Protein AF-A0A2H9N3N5-F1 (afdb_monomer_lite)

pLDDT: mean 82.56, std 9.13, range [52.12, 93.19]

Structure (mmCIF, N/CA/C/O backbone):
data_AF-A0A2H9N3N5-F1
#
_entry.id   AF-A0A2H9N3N5-F1
#
loop_
_atom_site.group_PDB
_atom_site.id
_atom_site.type_symbol
_atom_site.label_atom_id
_atom_site.label_alt_id
_atom_site.label_comp_id
_atom_site.label_asym_id
_atom_site.label_entity_id
_atom_site.label_seq_id
_atom_site.pdbx_PDB_ins_code
_atom_site.Cartn_x
_atom_site.Cartn_y
_atom_site.Cartn_z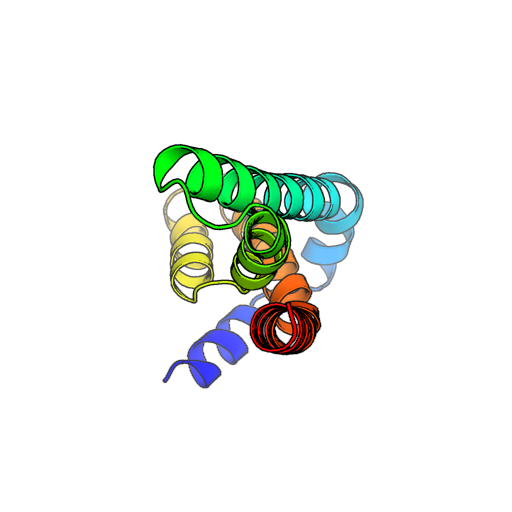
_atom_site.occupancy
_atom_site.B_iso_or_equiv
_atom_site.auth_seq_id
_atom_site.auth_comp_id
_atom_site.auth_asym_id
_atom_site.auth_atom_id
_atom_site.pdbx_PDB_model_num
ATOM 1 N N . MET A 1 1 ? 13.281 -13.659 4.979 1.00 52.12 1 MET A N 1
ATOM 2 C CA . MET A 1 1 ? 12.864 -13.870 3.573 1.00 52.12 1 MET A CA 1
ATOM 3 C C . MET A 1 1 ? 12.070 -12.693 3.001 1.00 52.12 1 MET A C 1
ATOM 5 O O . MET A 1 1 ? 12.468 -12.193 1.961 1.00 52.12 1 MET A O 1
ATOM 9 N N . PHE A 1 2 ? 11.040 -12.172 3.683 1.00 63.25 2 PHE A N 1
ATOM 10 C CA . PHE A 1 2 ? 10.209 -11.058 3.177 1.00 63.25 2 PHE A CA 1
ATOM 11 C C . PHE A 1 2 ? 10.957 -9.744 2.880 1.00 63.25 2 PHE A C 1
ATOM 13 O O . PHE A 1 2 ? 10.786 -9.171 1.810 1.00 63.25 2 PHE A O 1
ATOM 20 N N . ILE A 1 3 ? 11.835 -9.302 3.784 1.00 69.62 3 ILE A N 1
ATOM 21 C CA . ILE A 1 3 ? 12.595 -8.049 3.617 1.00 69.62 3 ILE A CA 1
ATOM 22 C C . ILE A 1 3 ? 13.587 -8.150 2.446 1.00 69.62 3 ILE A C 1
ATOM 24 O O . ILE A 1 3 ? 13.707 -7.228 1.651 1.00 69.62 3 ILE A O 1
ATOM 28 N N . LEU A 1 4 ? 14.247 -9.302 2.290 1.00 75.38 4 LEU A N 1
ATOM 29 C CA . LEU A 1 4 ? 15.166 -9.570 1.177 1.00 75.38 4 LEU A CA 1
ATOM 30 C C . LEU A 1 4 ? 14.451 -9.503 -0.178 1.00 75.38 4 LEU A C 1
ATOM 32 O O . LEU A 1 4 ? 14.968 -8.907 -1.115 1.00 75.38 4 LEU A O 1
ATOM 36 N N . PHE A 1 5 ? 13.238 -10.051 -0.268 1.00 73.25 5 PHE A N 1
ATOM 37 C CA . PHE A 1 5 ? 12.430 -9.989 -1.485 1.00 73.25 5 PHE A CA 1
ATOM 38 C C . PHE A 1 5 ? 12.019 -8.553 -1.842 1.00 73.25 5 PHE A C 1
ATOM 40 O O . PHE A 1 5 ? 12.092 -8.171 -3.011 1.00 73.25 5 PHE A O 1
ATOM 47 N N . LEU A 1 6 ? 11.638 -7.746 -0.846 1.00 69.56 6 LEU A N 1
ATOM 48 C CA . LEU A 1 6 ? 11.336 -6.325 -1.031 1.00 69.56 6 LEU A CA 1
ATOM 49 C C . LEU A 1 6 ? 12.571 -5.555 -1.523 1.00 69.56 6 LEU A C 1
ATOM 51 O O . LEU A 1 6 ? 12.472 -4.808 -2.490 1.00 69.56 6 LEU A O 1
ATOM 55 N N . ILE A 1 7 ? 13.733 -5.775 -0.899 1.00 76.81 7 ILE A N 1
ATOM 56 C CA . ILE A 1 7 ? 14.988 -5.099 -1.257 1.00 76.81 7 ILE A CA 1
ATOM 57 C C . ILE A 1 7 ? 15.404 -5.446 -2.691 1.00 76.81 7 ILE A C 1
ATOM 59 O O . ILE A 1 7 ? 15.700 -4.548 -3.475 1.00 76.81 7 ILE A O 1
ATOM 63 N N . VAL A 1 8 ? 15.380 -6.730 -3.062 1.00 81.00 8 VAL A N 1
ATOM 64 C CA . VAL A 1 8 ? 15.780 -7.186 -4.404 1.00 81.00 8 VAL A CA 1
ATOM 65 C C . VAL A 1 8 ? 14.854 -6.622 -5.484 1.00 81.00 8 VAL A C 1
ATOM 67 O O . VAL A 1 8 ? 15.329 -6.093 -6.487 1.00 81.00 8 VAL A O 1
ATOM 70 N N . ASN A 1 9 ? 13.534 -6.680 -5.283 1.00 75.62 9 ASN A N 1
ATOM 71 C CA . ASN A 1 9 ? 12.585 -6.152 -6.270 1.00 75.62 9 ASN A CA 1
ATOM 72 C C . ASN A 1 9 ? 12.551 -4.619 -6.292 1.00 75.62 9 ASN A C 1
ATOM 74 O O . ASN A 1 9 ? 12.328 -4.035 -7.349 1.00 75.62 9 ASN A O 1
ATOM 78 N N . GLY A 1 10 ? 12.796 -3.966 -5.154 1.00 71.31 10 GLY A N 1
ATOM 79 C CA . GLY A 1 10 ? 12.960 -2.517 -5.080 1.00 71.31 10 GLY A CA 1
ATOM 80 C C . GLY A 1 10 ? 14.192 -2.039 -5.849 1.00 71.31 10 GLY A C 1
ATOM 81 O O . GLY A 1 10 ? 14.116 -1.041 -6.555 1.00 71.31 10 GLY A O 1
ATOM 82 N N . PHE A 1 11 ? 15.298 -2.786 -5.788 1.00 77.19 11 PHE A N 1
ATOM 83 C CA . PHE A 1 11 ? 16.512 -2.487 -6.552 1.00 77.19 11 PHE A CA 1
ATOM 84 C C . PHE A 1 11 ? 16.345 -2.727 -8.060 1.00 77.19 11 PHE A C 1
ATOM 86 O O . PHE A 1 11 ? 16.934 -2.022 -8.872 1.00 77.19 11 PHE A O 1
ATOM 93 N N . ALA A 1 12 ? 15.497 -3.682 -8.451 1.00 75.75 12 ALA A N 1
ATOM 94 C CA . ALA A 1 12 ? 15.160 -3.953 -9.851 1.00 75.75 12 ALA A CA 1
ATOM 95 C C . ALA A 1 12 ? 14.270 -2.871 -10.506 1.00 75.75 12 ALA A C 1
ATOM 97 O O . ALA A 1 12 ? 13.819 -3.046 -11.643 1.00 75.75 12 ALA A O 1
ATOM 98 N N . LEU A 1 13 ? 13.962 -1.787 -9.787 1.00 71.12 13 LEU A N 1
ATOM 99 C CA . LEU A 1 13 ? 13.181 -0.661 -10.278 1.00 71.12 13 LEU A CA 1
ATOM 100 C C . LEU A 1 13 ? 14.115 0.401 -10.878 1.00 71.12 13 LEU A C 1
ATOM 102 O O . LEU A 1 13 ? 14.787 1.135 -10.156 1.00 71.12 13 LEU A O 1
ATOM 106 N N . SER A 1 14 ? 14.154 0.507 -12.206 1.00 71.62 14 SER A N 1
ATOM 107 C CA . SER A 1 14 ? 14.977 1.517 -12.882 1.00 71.62 14 SER A CA 1
ATOM 108 C C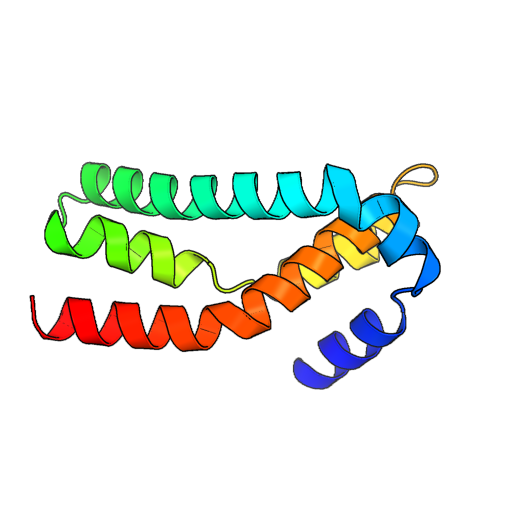 . SER A 1 14 ? 14.434 2.929 -12.631 1.00 71.62 14 SER A C 1
ATOM 110 O O . SER A 1 14 ? 13.259 3.200 -12.884 1.00 71.62 14 SER A O 1
ATOM 112 N N . PHE A 1 15 ? 15.292 3.858 -12.197 1.00 65.88 15 PHE A N 1
ATOM 113 C CA . PHE A 1 15 ? 14.910 5.256 -11.936 1.00 65.88 15 PHE A CA 1
ATOM 114 C C . PHE A 1 15 ? 14.336 5.982 -13.165 1.00 65.88 15 PHE A C 1
ATOM 116 O O . PHE A 1 15 ? 13.493 6.867 -13.007 1.00 65.88 15 PHE A O 1
ATOM 123 N N . ASP A 1 16 ? 14.731 5.587 -14.377 1.00 66.19 16 ASP A N 1
ATOM 124 C CA . ASP A 1 16 ? 14.153 6.125 -15.615 1.00 66.19 16 ASP A CA 1
ATOM 125 C C . ASP A 1 16 ? 12.696 5.693 -15.811 1.00 66.19 16 ASP A C 1
ATOM 127 O O . ASP A 1 16 ? 11.844 6.534 -16.084 1.00 66.19 16 ASP A O 1
ATOM 131 N N . LEU A 1 17 ? 12.369 4.422 -15.548 1.00 64.94 17 LEU A N 1
ATOM 132 C CA . LEU A 1 17 ? 10.993 3.906 -15.592 1.00 64.94 17 LEU A CA 1
ATOM 133 C C . LEU A 1 17 ? 10.085 4.619 -14.583 1.00 64.94 17 LEU A C 1
ATOM 135 O O . LEU A 1 17 ? 8.914 4.867 -14.866 1.00 64.94 17 LEU A O 1
ATOM 139 N N . ILE A 1 18 ? 10.627 5.001 -13.423 1.00 63.66 18 ILE A N 1
ATOM 140 C CA . ILE A 1 18 ? 9.896 5.807 -12.443 1.00 63.66 18 ILE A CA 1
ATOM 141 C C . ILE A 1 18 ? 9.546 7.169 -13.053 1.00 63.66 18 ILE A C 1
ATOM 143 O O . ILE A 1 18 ? 8.390 7.559 -13.028 1.00 63.66 18 ILE A O 1
ATOM 147 N N . LYS A 1 19 ? 10.481 7.901 -13.663 1.00 63.97 19 LYS A N 1
ATOM 148 C CA . LYS A 1 19 ? 10.178 9.244 -14.196 1.00 63.97 19 LYS A CA 1
ATOM 149 C C . LYS A 1 19 ? 9.140 9.224 -15.319 1.00 63.97 19 LYS A C 1
ATOM 151 O O . LYS A 1 19 ? 8.260 10.081 -15.341 1.00 63.97 19 LYS A O 1
ATOM 156 N N . THR A 1 20 ? 9.216 8.254 -16.227 1.00 61.50 20 THR A N 1
ATOM 157 C CA . THR A 1 20 ? 8.334 8.202 -17.404 1.00 61.50 20 THR A CA 1
ATOM 158 C C . THR A 1 20 ? 6.937 7.675 -17.072 1.00 61.50 20 THR A C 1
ATOM 160 O O . THR A 1 20 ? 5.960 8.092 -17.688 1.00 61.50 20 THR A O 1
ATOM 163 N N . VAL A 1 21 ? 6.824 6.774 -16.089 1.00 63.62 21 VAL A N 1
ATOM 164 C CA . VAL A 1 21 ? 5.574 6.060 -15.784 1.00 63.62 21 VAL A CA 1
ATOM 165 C C . VAL A 1 21 ? 4.906 6.566 -14.493 1.00 63.62 21 VAL A C 1
ATOM 167 O O . VAL A 1 21 ? 3.683 6.567 -14.384 1.00 63.62 21 VAL A O 1
ATOM 170 N N . LEU A 1 22 ? 5.661 7.067 -13.510 1.00 60.53 22 LEU A N 1
ATOM 171 C CA . LEU A 1 22 ? 5.102 7.488 -12.217 1.00 60.53 22 LEU A CA 1
ATOM 172 C C . LEU A 1 22 ? 4.199 8.723 -12.327 1.00 60.53 22 LEU A C 1
ATOM 174 O O . LEU A 1 22 ? 3.206 8.805 -11.605 1.00 60.53 22 LEU A O 1
ATOM 178 N N . ILE A 1 23 ? 4.532 9.675 -13.206 1.00 63.16 23 ILE A N 1
ATOM 179 C CA . ILE A 1 23 ? 3.945 11.021 -13.149 1.00 63.16 23 ILE A CA 1
ATOM 180 C C . ILE A 1 23 ? 2.432 11.012 -13.464 1.00 63.16 23 ILE A C 1
ATOM 182 O O . ILE A 1 23 ? 1.682 11.553 -12.652 1.00 63.16 23 ILE A O 1
ATOM 186 N N . PRO A 1 24 ? 1.933 10.368 -14.543 1.00 66.81 24 PRO A N 1
ATOM 187 C CA . PRO A 1 24 ? 0.488 10.279 -14.776 1.00 66.81 24 PRO A CA 1
ATOM 188 C C . PRO A 1 24 ? -0.158 8.966 -14.291 1.00 66.81 24 PRO A C 1
ATOM 190 O O . PRO A 1 24 ? -1.194 9.003 -13.626 1.00 66.81 24 PRO A O 1
ATOM 193 N N . SER A 1 25 ? 0.410 7.793 -14.603 1.00 78.31 25 SER A N 1
ATOM 194 C CA . SER A 1 25 ? -0.268 6.504 -14.370 1.00 78.31 25 SER A CA 1
ATOM 195 C C . SER A 1 25 ? -0.005 5.922 -12.980 1.00 78.31 25 SER A C 1
ATOM 197 O O . SER A 1 25 ? -0.916 5.351 -12.377 1.00 78.31 25 SER A O 1
ATOM 199 N N . GLY A 1 26 ? 1.194 6.126 -12.425 1.00 79.94 26 GLY A N 1
ATOM 200 C CA . GLY A 1 26 ? 1.520 5.751 -11.045 1.00 79.94 26 GLY A CA 1
ATOM 201 C C . GLY A 1 26 ? 0.652 6.474 -10.012 1.00 79.94 26 GLY A C 1
ATOM 202 O O . GLY A 1 26 ? 0.086 5.843 -9.117 1.00 79.94 26 GLY A O 1
ATOM 203 N N . LEU A 1 27 ? 0.473 7.787 -10.172 1.00 84.00 27 LEU A N 1
ATOM 204 C CA . LEU A 1 27 ? -0.377 8.579 -9.282 1.00 84.00 27 LEU A CA 1
ATOM 205 C C . LEU A 1 27 ? -1.852 8.163 -9.372 1.00 84.00 27 LEU A C 1
ATOM 207 O O . LEU A 1 27 ? -2.499 7.958 -8.343 1.00 84.00 27 LEU A O 1
ATOM 211 N N . LEU A 1 28 ? -2.370 7.976 -10.591 1.00 87.75 28 LEU A N 1
ATOM 212 C CA . LEU A 1 28 ? -3.741 7.508 -10.801 1.00 87.75 28 LEU A CA 1
ATOM 213 C C . LEU A 1 28 ? -3.970 6.138 -10.150 1.00 87.75 28 LEU A C 1
ATOM 215 O O . LEU A 1 28 ? -5.001 5.921 -9.512 1.00 87.75 28 LEU A O 1
ATOM 219 N N . PHE A 1 29 ? -2.992 5.235 -10.255 1.00 88.12 29 PHE A N 1
ATOM 220 C CA . PHE A 1 29 ? -3.031 3.936 -9.594 1.00 88.12 29 PHE A CA 1
ATOM 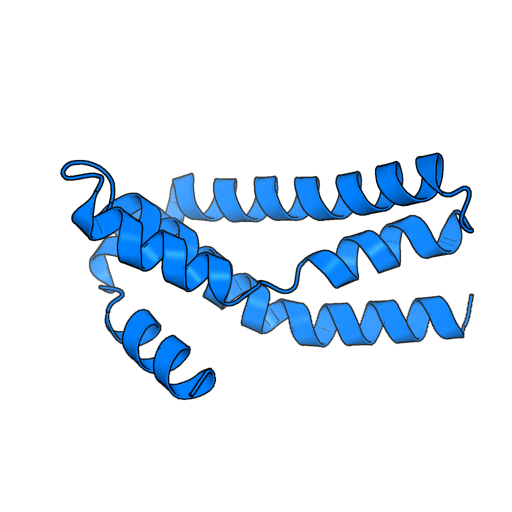221 C C . PHE A 1 29 ? -3.086 4.069 -8.068 1.00 88.12 29 PHE A C 1
ATOM 223 O O . PHE A 1 29 ? -3.927 3.432 -7.436 1.00 88.12 29 PHE A O 1
ATOM 230 N N . ILE A 1 30 ? -2.246 4.920 -7.470 1.00 89.25 30 ILE A N 1
ATOM 231 C CA . ILE A 1 30 ? -2.239 5.159 -6.020 1.00 89.25 30 ILE A CA 1
ATOM 232 C C . ILE A 1 30 ? -3.594 5.699 -5.546 1.00 89.25 30 ILE A C 1
ATOM 234 O O . ILE A 1 30 ? -4.156 5.173 -4.584 1.00 89.25 30 ILE A O 1
ATOM 238 N N . ILE A 1 31 ? -4.146 6.701 -6.237 1.00 91.19 31 ILE A N 1
ATOM 239 C CA . ILE A 1 31 ? -5.433 7.318 -5.884 1.00 91.19 31 ILE A CA 1
ATOM 240 C C . ILE A 1 31 ? -6.571 6.306 -6.019 1.00 91.19 31 ILE A C 1
ATOM 242 O O . ILE A 1 31 ? -7.329 6.102 -5.071 1.00 91.19 31 ILE A O 1
ATOM 246 N N . SER A 1 32 ? -6.664 5.639 -7.173 1.00 91.25 32 SER A N 1
ATOM 247 C CA . SER A 1 32 ? -7.691 4.629 -7.446 1.00 91.25 32 SER A CA 1
ATOM 248 C C . SER A 1 32 ? -7.655 3.513 -6.403 1.00 91.25 32 SER A C 1
ATOM 250 O O . SER A 1 32 ? -8.677 3.144 -5.821 1.00 91.25 32 SER A O 1
ATOM 252 N N . ARG A 1 33 ? -6.454 3.030 -6.071 1.00 88.88 33 ARG A N 1
ATOM 253 C CA . ARG A 1 33 ? -6.267 1.975 -5.076 1.00 88.88 33 ARG A CA 1
ATOM 254 C C . ARG A 1 33 ? -6.631 2.441 -3.671 1.00 88.88 33 ARG A C 1
ATOM 256 O O . ARG A 1 33 ? -7.320 1.712 -2.958 1.00 88.88 33 ARG A O 1
ATOM 263 N N . GLY A 1 34 ? -6.214 3.645 -3.284 1.00 90.94 34 GLY A N 1
ATOM 264 C CA . GLY A 1 34 ? -6.566 4.231 -1.993 1.00 90.94 34 GLY A CA 1
ATOM 265 C C . GLY A 1 34 ? -8.079 4.373 -1.830 1.00 90.94 34 GLY A C 1
ATOM 266 O O . GLY A 1 34 ? -8.647 3.916 -0.837 1.00 90.94 34 GLY A O 1
ATOM 267 N N . PHE A 1 35 ? -8.747 4.905 -2.854 1.00 93.19 35 PHE A N 1
ATOM 268 C CA . PHE A 1 35 ? -10.200 5.023 -2.887 1.00 93.19 35 PHE A CA 1
ATOM 269 C C . PHE A 1 35 ? -10.894 3.655 -2.818 1.00 93.19 35 PHE A C 1
ATOM 271 O O . PHE A 1 35 ? -11.824 3.477 -2.031 1.00 93.19 35 PHE A O 1
ATOM 278 N N . GLY A 1 36 ? -10.419 2.663 -3.576 1.00 92.69 36 GLY A N 1
ATOM 279 C CA . GLY A 1 36 ? -10.957 1.300 -3.561 1.00 92.69 36 GLY A CA 1
ATOM 280 C C . GLY A 1 36 ? -10.863 0.626 -2.188 1.00 92.69 36 GLY A C 1
ATOM 281 O O . GLY A 1 36 ? -11.800 -0.039 -1.754 1.00 92.69 36 GLY A O 1
ATOM 282 N N . LYS A 1 37 ? -9.764 0.832 -1.455 1.00 90.69 37 LYS A N 1
ATOM 283 C CA . LYS A 1 37 ? -9.597 0.287 -0.097 1.00 90.69 37 LYS A CA 1
ATOM 284 C C . LYS A 1 37 ? -10.513 0.959 0.921 1.00 90.69 37 LYS A C 1
ATOM 286 O O . LYS A 1 37 ? -11.155 0.267 1.709 1.00 90.69 37 LYS A O 1
ATOM 291 N N . ILE A 1 38 ? -10.615 2.287 0.875 1.00 91.69 38 ILE A N 1
ATOM 292 C CA . ILE A 1 38 ? -11.465 3.046 1.798 1.00 91.69 38 ILE A CA 1
ATOM 293 C C . ILE A 1 38 ? -12.942 2.735 1.543 1.00 91.69 38 ILE A C 1
ATOM 295 O O . ILE A 1 38 ? -13.668 2.391 2.475 1.00 91.69 38 ILE A O 1
ATOM 299 N N . SER A 1 39 ? -13.377 2.788 0.282 1.00 92.69 39 SER A N 1
ATOM 300 C CA . SER A 1 39 ? -14.746 2.426 -0.104 1.00 92.69 39 SER A CA 1
ATOM 301 C C . SER A 1 39 ? -15.058 0.963 0.214 1.00 92.69 39 SER A C 1
ATOM 303 O O . SER A 1 39 ? -16.119 0.683 0.764 1.00 92.69 39 SER A O 1
ATOM 305 N N . GLY A 1 40 ? -14.120 0.042 -0.023 1.00 91.19 40 GLY A N 1
ATOM 306 C CA . GLY A 1 40 ? -14.243 -1.364 0.360 1.00 91.19 40 GLY A CA 1
ATOM 307 C C . GLY A 1 40 ? -14.416 -1.567 1.868 1.00 91.19 40 GLY A C 1
ATOM 308 O O . GLY A 1 40 ? -15.249 -2.371 2.274 1.00 91.19 40 GLY A O 1
ATOM 309 N N . GLY A 1 41 ? -13.705 -0.804 2.706 1.00 89.69 41 GLY A N 1
ATOM 310 C CA . GLY A 1 41 ? -13.900 -0.814 4.162 1.00 89.69 41 GLY A CA 1
ATOM 311 C C . GLY A 1 41 ? -15.297 -0.342 4.575 1.00 89.69 41 GLY A C 1
ATOM 312 O O . GLY A 1 41 ? -15.939 -0.957 5.427 1.00 89.69 41 GLY A O 1
ATOM 313 N N . VAL A 1 42 ? -15.817 0.697 3.914 1.00 89.25 42 VAL A N 1
ATOM 314 C CA . VAL A 1 42 ? -17.182 1.198 4.146 1.00 89.25 42 VAL A CA 1
ATOM 315 C C . VAL A 1 42 ? -18.241 0.194 3.688 1.00 89.25 42 VAL A C 1
ATOM 317 O O . VAL A 1 42 ? -19.179 -0.084 4.434 1.00 89.25 42 VAL A O 1
ATOM 320 N N . LEU A 1 43 ? -18.085 -0.386 2.498 1.00 92.06 43 LEU A N 1
ATOM 321 C CA . LEU A 1 43 ? -18.979 -1.423 1.980 1.00 92.06 43 LEU A CA 1
ATOM 322 C C . LEU A 1 43 ? -18.961 -2.667 2.871 1.00 92.06 43 LEU A C 1
ATOM 324 O O . LEU A 1 43 ? -20.020 -3.182 3.226 1.00 92.06 43 LEU A O 1
ATOM 328 N N . GLY A 1 44 ? -17.773 -3.101 3.297 1.00 90.69 44 GLY A N 1
ATOM 329 C CA . GLY A 1 44 ? -17.604 -4.192 4.251 1.00 90.69 44 GLY A CA 1
ATOM 330 C C . GLY A 1 44 ? -18.363 -3.928 5.547 1.00 90.69 44 GLY A C 1
ATOM 331 O O . GLY A 1 44 ? -19.134 -4.779 5.976 1.00 90.69 44 GLY A O 1
ATOM 332 N N . ASN A 1 45 ? -18.245 -2.720 6.106 1.00 90.12 45 ASN A N 1
ATOM 333 C CA . ASN A 1 45 ? -18.977 -2.322 7.309 1.00 90.12 45 ASN A CA 1
ATOM 334 C C . ASN A 1 45 ? -20.504 -2.373 7.133 1.00 90.12 45 ASN A C 1
ATOM 336 O O . ASN A 1 45 ? -21.220 -2.733 8.066 1.00 90.12 45 ASN A O 1
ATOM 340 N N . ILE A 1 46 ? -21.020 -2.002 5.955 1.00 88.94 46 ILE A N 1
ATOM 341 C CA . ILE A 1 46 ? -22.458 -2.081 5.651 1.00 88.94 46 ILE A CA 1
ATOM 342 C C . ILE A 1 46 ? -22.919 -3.544 5.630 1.00 88.94 46 ILE A C 1
ATOM 344 O O . ILE A 1 46 ? -23.957 -3.862 6.210 1.00 88.94 46 ILE A O 1
ATOM 348 N N . LEU A 1 47 ? -22.143 -4.432 5.004 1.00 92.25 47 LEU A N 1
ATOM 349 C CA . LEU A 1 47 ? -22.470 -5.856 4.892 1.00 92.25 47 LEU A CA 1
ATOM 350 C C . LEU A 1 47 ? -22.400 -6.578 6.243 1.00 92.25 47 LEU A C 1
ATOM 352 O O . LEU A 1 47 ? -23.276 -7.381 6.554 1.00 92.25 47 LEU A O 1
ATOM 356 N N . THR A 1 48 ? -21.391 -6.274 7.060 1.00 91.19 48 THR A N 1
ATOM 357 C CA . THR A 1 48 ? -21.180 -6.914 8.369 1.00 91.19 48 THR A CA 1
ATOM 358 C C . THR A 1 48 ? -21.937 -6.238 9.511 1.00 91.19 48 THR A C 1
ATOM 360 O O . THR A 1 48 ? -21.921 -6.743 10.630 1.00 91.19 48 THR A O 1
ATOM 363 N N . ARG A 1 49 ? -22.617 -5.111 9.244 1.00 88.06 49 ARG A N 1
ATOM 364 C CA . ARG A 1 49 ? -23.345 -4.291 10.232 1.00 88.06 49 ARG A CA 1
ATOM 365 C C . ARG A 1 49 ? -22.479 -3.851 11.420 1.00 88.06 49 ARG A C 1
ATOM 367 O O . ARG A 1 49 ? -22.980 -3.692 12.532 1.00 88.06 49 ARG A O 1
ATOM 374 N N . MET A 1 50 ? -21.189 -3.635 11.180 1.00 83.62 50 MET A N 1
ATOM 375 C CA . MET A 1 50 ? -20.269 -3.094 12.179 1.00 83.62 50 MET A CA 1
ATOM 376 C C . MET A 1 50 ? -20.540 -1.605 12.459 1.00 83.62 50 MET A C 1
ATOM 378 O O . MET A 1 50 ? -21.263 -0.913 11.726 1.00 83.62 50 MET A O 1
ATOM 382 N N . ASN A 1 51 ? -19.968 -1.104 13.556 1.00 85.19 51 ASN A N 1
ATOM 383 C CA . ASN A 1 51 ? -20.129 0.278 13.987 1.00 85.19 51 ASN A CA 1
ATOM 384 C C . ASN A 1 51 ? -19.638 1.247 12.899 1.00 85.19 51 ASN A C 1
ATOM 386 O O . ASN A 1 51 ? -18.483 1.213 12.481 1.00 85.19 51 ASN A O 1
ATOM 390 N N . ARG A 1 52 ? -20.500 2.179 12.468 1.00 81.75 52 ARG A N 1
ATOM 391 C CA . ARG A 1 52 ? -20.180 3.141 11.396 1.00 81.75 52 ARG A CA 1
ATOM 392 C C . ARG A 1 52 ? -18.937 3.988 11.686 1.00 81.75 52 ARG A C 1
ATOM 394 O O . ARG A 1 52 ? -18.302 4.453 10.743 1.00 81.75 52 ARG A O 1
ATOM 401 N N . LYS A 1 53 ? -18.579 4.179 12.962 1.00 84.38 53 LYS A N 1
ATOM 402 C CA . LYS A 1 53 ? -17.352 4.888 13.362 1.00 84.38 53 LYS A CA 1
ATOM 403 C C . LYS A 1 53 ? -16.069 4.133 12.985 1.00 84.38 53 LYS A C 1
ATOM 405 O O . LYS A 1 53 ? -15.034 4.768 12.799 1.00 84.38 53 LYS A O 1
ATOM 410 N N . GLU A 1 54 ? -16.140 2.812 12.834 1.00 85.38 54 GLU A N 1
ATOM 411 C CA . GLU A 1 54 ? -15.003 1.934 12.527 1.00 85.38 54 GLU A CA 1
ATOM 412 C C . GLU A 1 54 ? -14.792 1.749 11.017 1.00 85.38 54 GLU A C 1
ATOM 414 O O . GLU A 1 54 ? -13.675 1.482 10.582 1.00 85.38 54 GLU A O 1
ATOM 419 N N . ALA A 1 55 ? -15.824 1.986 10.201 1.00 87.06 55 ALA A N 1
ATOM 420 C CA . ALA A 1 55 ? -15.801 1.790 8.749 1.00 87.06 55 ALA A CA 1
ATOM 421 C C . ALA A 1 55 ? -14.617 2.481 8.041 1.00 87.06 55 ALA A C 1
ATOM 423 O O . ALA A 1 55 ? -13.911 1.881 7.230 1.00 87.06 55 ALA A O 1
ATOM 424 N N . PHE A 1 56 ? -14.384 3.757 8.360 1.00 88.25 56 PHE A N 1
ATOM 425 C CA . PHE A 1 56 ? -13.319 4.551 7.748 1.00 88.25 56 PHE A CA 1
ATOM 426 C C . PHE A 1 56 ? -11.916 4.179 8.270 1.00 88.25 56 PHE A C 1
ATOM 428 O O . PHE A 1 56 ? -11.027 3.955 7.446 1.00 88.25 56 PHE A O 1
ATOM 435 N N . PRO A 1 57 ? -11.688 4.036 9.594 1.00 89.19 57 PRO A N 1
ATOM 436 C CA . PRO A 1 57 ? -10.451 3.458 10.124 1.00 89.19 57 PRO A CA 1
ATOM 437 C C . PRO A 1 57 ? -10.097 2.084 9.538 1.00 89.19 57 PRO A C 1
ATOM 439 O O . PRO A 1 57 ? -8.938 1.859 9.195 1.00 89.19 57 PRO A O 1
ATOM 442 N N . ILE A 1 58 ? -11.076 1.190 9.363 1.00 88.44 58 ILE A N 1
ATOM 443 C CA . ILE A 1 58 ? -10.873 -0.114 8.713 1.00 88.44 58 ILE A CA 1
ATOM 444 C C . ILE A 1 58 ? -10.455 0.076 7.250 1.00 88.44 58 ILE A C 1
ATOM 446 O O . ILE A 1 58 ? -9.500 -0.539 6.790 1.00 88.44 58 ILE A O 1
ATOM 450 N N . GLY A 1 59 ? -11.104 0.972 6.508 1.00 88.75 59 GLY A N 1
ATOM 451 C CA . GLY A 1 59 ? -10.691 1.292 5.138 1.00 88.75 59 GLY A CA 1
ATOM 452 C C . GLY A 1 59 ? -9.236 1.774 5.036 1.00 88.75 59 GLY A C 1
ATOM 453 O O . GLY A 1 59 ? -8.511 1.386 4.120 1.00 88.75 59 GLY A O 1
ATOM 454 N N . ILE A 1 60 ? -8.787 2.575 6.007 1.00 89.38 60 ILE A N 1
ATOM 455 C CA . ILE A 1 60 ? -7.409 3.080 6.092 1.00 89.38 60 ILE A CA 1
ATOM 456 C C . ILE A 1 60 ? -6.415 1.979 6.476 1.00 89.38 60 ILE A C 1
ATOM 458 O O . ILE A 1 60 ? -5.316 1.935 5.923 1.00 89.38 60 ILE A O 1
ATOM 462 N N . SER A 1 61 ? -6.781 1.065 7.377 1.00 87.88 61 SER A N 1
ATOM 463 C CA . SER A 1 61 ? -5.905 -0.049 7.767 1.00 87.88 61 SER A CA 1
ATOM 464 C C . SER A 1 61 ? -5.594 -0.983 6.589 1.00 87.88 61 SER A C 1
ATOM 466 O O . SER A 1 61 ? -4.508 -1.559 6.517 1.00 87.88 61 SER A O 1
ATOM 468 N N . LEU A 1 62 ? -6.504 -1.062 5.613 1.00 87.62 62 LEU A N 1
ATOM 469 C CA . LEU A 1 62 ? -6.366 -1.859 4.394 1.00 87.62 62 LEU A CA 1
ATOM 470 C C . LEU A 1 62 ? -5.478 -1.224 3.307 1.00 87.62 62 LEU A C 1
ATOM 472 O O . LEU A 1 62 ? -5.285 -1.849 2.257 1.00 87.62 62 LEU A O 1
ATOM 476 N N . LEU A 1 63 ? -4.957 -0.008 3.525 1.00 87.12 63 LEU A N 1
ATOM 477 C CA . LEU A 1 63 ? -4.017 0.656 2.609 1.00 87.12 63 LEU A CA 1
ATOM 478 C C . LEU A 1 63 ? -2.630 0.007 2.618 1.00 87.12 63 LEU A C 1
ATOM 480 O O . LEU A 1 63 ? -1.919 0.090 1.616 1.00 87.12 63 LEU A O 1
ATOM 484 N N . SER A 1 64 ? -2.260 -0.657 3.717 1.00 82.62 64 SER A N 1
ATOM 485 C CA . SER A 1 64 ? -1.031 -1.450 3.780 1.00 82.62 64 SER A CA 1
ATOM 486 C C . SER A 1 64 ? -1.032 -2.527 2.689 1.00 82.62 64 SER A C 1
ATOM 488 O O . SER A 1 64 ? -2.047 -3.192 2.449 1.00 82.62 64 SER A O 1
ATOM 490 N N . GLN A 1 65 ? 0.093 -2.688 1.990 1.00 80.38 65 GLN A N 1
ATOM 491 C CA . GLN A 1 65 ? 0.186 -3.613 0.863 1.00 80.38 65 GLN A CA 1
ATOM 492 C C . GLN A 1 65 ? 0.657 -5.008 1.262 1.00 80.38 65 GLN A C 1
ATOM 494 O O . GLN A 1 65 ? 1.433 -5.199 2.191 1.00 80.38 65 GLN A O 1
ATOM 499 N N . SER A 1 66 ? 0.185 -6.000 0.504 1.00 79.88 66 SER A N 1
ATOM 500 C CA . SER A 1 66 ? 0.619 -7.390 0.634 1.00 79.88 66 SER A CA 1
ATOM 501 C C . SER A 1 66 ? 1.793 -7.679 -0.295 1.00 79.88 66 SER A C 1
ATOM 503 O O . SER A 1 66 ? 1.762 -7.297 -1.468 1.00 79.88 66 SER A O 1
ATOM 505 N N . THR A 1 67 ? 2.758 -8.458 0.195 1.00 79.50 67 THR A N 1
ATOM 506 C CA . THR A 1 67 ? 3.894 -8.993 -0.572 1.00 79.50 67 THR A CA 1
ATOM 507 C C . THR A 1 67 ? 3.463 -9.770 -1.819 1.00 79.50 67 THR A C 1
ATOM 509 O O . THR A 1 67 ? 4.185 -9.776 -2.814 1.00 79.50 67 THR A O 1
ATOM 512 N N . LEU A 1 68 ? 2.263 -10.362 -1.823 1.00 86.56 68 LEU A N 1
ATOM 513 C CA . LEU A 1 68 ? 1.701 -11.013 -3.013 1.00 86.56 68 LEU A CA 1
ATOM 514 C C . LEU A 1 68 ? 1.600 -10.049 -4.202 1.00 86.56 68 LEU A C 1
ATOM 516 O O . LEU A 1 68 ? 1.823 -10.447 -5.340 1.00 86.56 68 LEU A O 1
ATOM 520 N N . THR A 1 69 ? 1.340 -8.766 -3.943 1.00 87.00 69 THR A N 1
ATOM 521 C CA . THR A 1 69 ? 1.299 -7.727 -4.982 1.00 87.00 69 THR A CA 1
ATOM 522 C C . THR A 1 69 ? 2.647 -7.609 -5.696 1.00 87.00 69 THR A C 1
ATOM 524 O O . THR A 1 69 ? 2.691 -7.562 -6.922 1.00 87.00 69 THR A O 1
ATOM 527 N N . ILE A 1 70 ? 3.745 -7.598 -4.935 1.00 87.06 70 ILE A N 1
ATOM 528 C CA . ILE A 1 70 ? 5.114 -7.519 -5.465 1.00 87.06 70 ILE A CA 1
ATOM 529 C C . ILE A 1 70 ? 5.418 -8.762 -6.303 1.00 87.06 70 ILE A C 1
ATOM 531 O O . ILE A 1 70 ? 5.980 -8.653 -7.388 1.00 87.06 70 ILE A O 1
ATOM 535 N N . TYR A 1 71 ? 5.008 -9.941 -5.827 1.00 87.81 71 TYR A N 1
ATOM 536 C CA . TYR A 1 71 ? 5.184 -11.191 -6.562 1.00 87.81 71 TYR A CA 1
ATOM 537 C C . TYR A 1 71 ? 4.471 -11.168 -7.919 1.00 87.81 71 TYR A C 1
ATOM 539 O O . TYR A 1 71 ? 5.105 -11.420 -8.941 1.00 87.81 71 TYR A O 1
ATOM 547 N N . PHE A 1 72 ? 3.187 -10.802 -7.956 1.00 89.19 72 PHE A N 1
ATOM 548 C CA . PHE A 1 72 ? 2.441 -10.722 -9.215 1.00 89.19 72 PHE A CA 1
ATOM 549 C C . PHE A 1 72 ? 2.995 -9.649 -10.153 1.00 89.19 72 PHE A C 1
ATOM 551 O O . PHE A 1 72 ? 3.079 -9.874 -11.359 1.00 89.19 72 PHE A O 1
ATOM 558 N N . ALA A 1 73 ? 3.444 -8.517 -9.608 1.00 88.56 73 ALA A N 1
ATOM 559 C CA . ALA A 1 73 ? 4.132 -7.493 -10.379 1.00 88.56 73 ALA A CA 1
ATOM 560 C C . ALA A 1 73 ? 5.408 -8.053 -11.022 1.00 88.56 73 ALA A C 1
ATOM 562 O O . ALA A 1 73 ? 5.614 -7.884 -12.222 1.00 88.56 73 ALA A O 1
ATOM 563 N N . ALA A 1 74 ? 6.257 -8.739 -10.255 1.00 87.88 74 ALA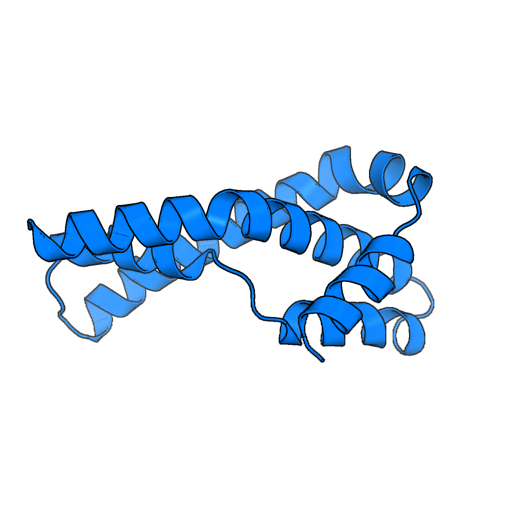 A N 1
ATOM 564 C CA . ALA A 1 74 ? 7.498 -9.321 -10.763 1.00 87.88 74 ALA A CA 1
ATOM 565 C C . ALA A 1 74 ? 7.223 -10.399 -11.821 1.00 87.88 74 ALA A C 1
ATOM 567 O O . ALA A 1 74 ? 7.875 -10.432 -12.862 1.00 87.88 74 ALA A O 1
ATOM 568 N N . HIS A 1 75 ? 6.205 -11.230 -11.593 1.00 89.94 75 HIS A N 1
ATOM 569 C CA . HIS A 1 75 ? 5.802 -12.281 -12.520 1.00 89.94 75 HIS A CA 1
ATOM 570 C C . HIS A 1 75 ? 5.218 -11.725 -13.827 1.00 89.94 75 HIS A C 1
ATOM 572 O O . HIS A 1 75 ? 5.416 -12.308 -14.892 1.00 89.94 75 HIS A O 1
ATOM 578 N N . SER A 1 76 ? 4.567 -10.557 -13.778 1.00 88.19 76 SER A N 1
ATOM 579 C CA . SER A 1 76 ? 3.993 -9.909 -14.963 1.00 88.19 76 SER A CA 1
ATOM 580 C C . SER A 1 76 ? 5.034 -9.577 -16.037 1.00 88.19 76 SER A C 1
ATOM 582 O O . SER A 1 76 ? 4.705 -9.629 -17.220 1.00 88.19 76 SER A O 1
ATOM 584 N N . LYS A 1 77 ? 6.301 -9.341 -15.655 1.00 85.56 77 LYS A N 1
ATOM 585 C CA . LYS A 1 77 ? 7.411 -9.132 -16.601 1.00 85.56 77 LYS A CA 1
ATOM 586 C C . LYS A 1 77 ? 7.623 -10.323 -17.540 1.00 85.56 77 LYS A C 1
ATOM 588 O O . LYS A 1 77 ? 7.976 -10.121 -18.693 1.00 85.56 77 LYS A O 1
ATOM 593 N N . GLY A 1 78 ? 7.398 -11.548 -17.058 1.00 85.38 78 GLY A N 1
ATOM 594 C CA . GLY A 1 78 ? 7.573 -12.770 -17.850 1.00 85.38 78 GLY A CA 1
ATOM 595 C C . GLY A 1 78 ? 6.353 -13.158 -18.691 1.00 85.38 78 GLY A C 1
ATOM 596 O O . GLY A 1 78 ? 6.506 -13.845 -19.694 1.00 85.38 78 GLY A O 1
ATOM 597 N N . PHE A 1 79 ? 5.151 -12.719 -18.303 1.00 87.19 79 PHE A N 1
ATOM 598 C CA . PHE A 1 79 ? 3.894 -13.099 -18.965 1.00 87.19 79 PHE A CA 1
ATOM 599 C C . PHE A 1 79 ? 3.351 -12.035 -19.925 1.00 87.19 79 PHE A C 1
ATOM 601 O O . PHE A 1 79 ? 2.631 -12.365 -20.864 1.00 87.19 79 PHE A O 1
ATOM 608 N N . LEU A 1 80 ? 3.676 -10.759 -19.707 1.00 86.31 80 LEU A N 1
ATOM 609 C CA . LEU A 1 80 ? 3.167 -9.636 -20.494 1.00 86.31 80 LEU A CA 1
ATOM 610 C C . LEU A 1 80 ? 4.328 -8.935 -21.204 1.00 86.31 80 LEU A C 1
ATOM 612 O O . LEU A 1 80 ? 4.811 -7.908 -20.738 1.00 86.31 80 LEU A O 1
ATOM 616 N N . LEU A 1 81 ? 4.744 -9.469 -22.356 1.00 77.19 81 LEU A N 1
ATOM 617 C CA . LEU A 1 81 ? 5.919 -9.004 -23.116 1.00 77.19 81 LEU A CA 1
ATOM 618 C C . LEU A 1 81 ? 5.930 -7.488 -23.404 1.00 77.19 81 LEU A C 1
ATOM 620 O O . LEU A 1 81 ? 6.989 -6.875 -23.358 1.00 77.19 81 LEU A O 1
ATOM 624 N N . ASN A 1 82 ? 4.766 -6.871 -23.643 1.00 82.12 82 ASN A N 1
ATOM 625 C CA . ASN A 1 82 ? 4.673 -5.445 -23.994 1.00 82.12 82 ASN A CA 1
ATOM 626 C C . ASN A 1 82 ? 4.400 -4.505 -22.804 1.00 82.12 82 ASN A C 1
ATOM 628 O O . ASN A 1 82 ? 4.640 -3.306 -22.910 1.00 82.12 82 ASN A O 1
ATOM 632 N N . TYR A 1 83 ? 3.872 -5.014 -21.685 1.00 84.31 83 TYR A N 1
ATOM 633 C CA . TYR A 1 83 ? 3.373 -4.176 -20.577 1.00 84.31 83 TYR A CA 1
ATOM 634 C C . TYR A 1 83 ? 3.914 -4.568 -19.200 1.00 84.31 83 TYR A C 1
ATOM 636 O O . TYR A 1 83 ? 3.716 -3.830 -18.237 1.00 84.31 83 TYR A O 1
ATOM 644 N N . GLY A 1 84 ? 4.591 -5.708 -19.078 1.00 84.62 84 GLY A N 1
ATOM 645 C CA . GLY A 1 84 ? 5.018 -6.272 -17.801 1.00 84.62 84 GLY A CA 1
ATOM 646 C C . GLY A 1 84 ? 5.981 -5.367 -17.038 1.00 84.62 84 GLY A C 1
ATOM 647 O O . GLY A 1 84 ? 5.839 -5.204 -15.829 1.00 84.62 84 GLY A O 1
ATOM 648 N N . GLU A 1 85 ? 6.908 -4.697 -17.726 1.00 83.88 85 GLU A N 1
ATOM 649 C CA . GLU A 1 85 ? 7.801 -3.726 -17.081 1.00 83.88 85 GLU A CA 1
ATOM 650 C C . GLU A 1 85 ? 7.059 -2.487 -16.575 1.00 83.88 85 GLU A C 1
ATOM 652 O O . GLU A 1 85 ? 7.304 -2.042 -15.453 1.00 83.88 85 GLU A O 1
ATOM 657 N N . ALA A 1 86 ? 6.110 -1.966 -17.357 1.00 84.06 86 ALA A N 1
ATOM 658 C CA . ALA A 1 86 ? 5.303 -0.816 -16.963 1.00 84.06 86 ALA A CA 1
ATOM 659 C C . ALA A 1 86 ? 4.389 -1.153 -15.773 1.00 84.06 86 ALA A C 1
ATOM 661 O O . ALA A 1 86 ? 4.329 -0.397 -14.803 1.00 84.06 86 ALA A O 1
ATOM 662 N N . ILE A 1 87 ? 3.724 -2.313 -15.804 1.00 87.00 87 ILE A N 1
ATOM 663 C CA . ILE A 1 87 ? 2.878 -2.805 -14.708 1.00 87.00 87 ILE A CA 1
ATOM 664 C C . ILE A 1 87 ? 3.717 -3.028 -13.453 1.00 87.00 87 ILE A C 1
ATOM 666 O O . ILE A 1 87 ? 3.309 -2.606 -12.367 1.00 87.00 87 ILE A O 1
ATOM 670 N N . PHE A 1 88 ? 4.895 -3.643 -13.589 1.00 86.94 88 PHE A N 1
ATOM 671 C CA . PHE A 1 88 ? 5.826 -3.798 -12.481 1.00 86.94 88 PHE A CA 1
ATOM 672 C C . PHE A 1 88 ? 6.205 -2.447 -11.884 1.00 86.94 88 PHE A C 1
ATOM 674 O O . PHE A 1 88 ? 6.101 -2.277 -10.671 1.00 86.94 88 PHE A O 1
ATOM 681 N N . ALA A 1 89 ? 6.588 -1.479 -12.720 1.00 85.06 89 ALA A N 1
ATOM 682 C CA . ALA A 1 89 ? 7.025 -0.167 -12.267 1.00 85.06 89 ALA A CA 1
ATOM 683 C C . ALA A 1 89 ? 5.915 0.592 -11.522 1.00 85.06 89 ALA A C 1
ATOM 685 O O . ALA A 1 89 ? 6.127 1.058 -10.400 1.00 85.06 89 ALA A O 1
ATOM 686 N N . ILE A 1 90 ? 4.709 0.644 -12.098 1.00 87.06 90 ILE A N 1
ATOM 687 C CA . ILE A 1 90 ? 3.526 1.261 -11.475 1.00 87.06 90 ILE A CA 1
ATOM 688 C C . ILE A 1 90 ? 3.224 0.581 -10.144 1.00 87.06 90 ILE A C 1
ATOM 690 O O . ILE A 1 90 ? 3.085 1.240 -9.113 1.00 87.06 90 ILE A O 1
ATOM 694 N N . THR A 1 91 ? 3.167 -0.748 -10.144 1.00 88.44 91 THR A N 1
ATOM 695 C CA . THR A 1 91 ? 2.779 -1.505 -8.959 1.00 88.44 91 THR A CA 1
ATOM 696 C C . THR A 1 91 ? 3.801 -1.339 -7.843 1.00 88.44 91 THR A C 1
ATOM 698 O O . THR A 1 91 ? 3.412 -1.022 -6.721 1.00 88.44 91 THR A O 1
ATOM 701 N N . MET A 1 92 ? 5.094 -1.472 -8.148 1.00 85.44 92 MET A N 1
ATOM 702 C CA . MET A 1 92 ? 6.180 -1.301 -7.182 1.00 85.44 92 MET A CA 1
ATOM 703 C C . MET A 1 92 ? 6.251 0.115 -6.628 1.00 85.44 92 MET A C 1
ATOM 705 O O . MET A 1 92 ? 6.424 0.281 -5.424 1.00 85.44 92 MET A O 1
ATOM 709 N N . SER A 1 93 ? 6.047 1.138 -7.458 1.00 83.50 93 SER A N 1
ATOM 710 C CA . SER A 1 93 ? 5.980 2.512 -6.956 1.00 83.50 93 SER A CA 1
ATOM 711 C C . SER A 1 93 ? 4.835 2.714 -5.962 1.00 83.50 93 SER A C 1
ATOM 713 O O . SER A 1 93 ? 5.018 3.341 -4.919 1.00 83.50 93 SER A O 1
ATOM 715 N N . GLY A 1 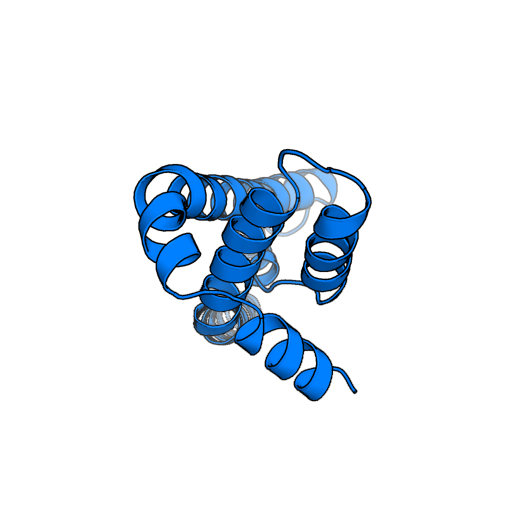94 ? 3.676 2.107 -6.231 1.00 85.69 94 GLY A N 1
ATOM 716 C CA . GLY A 1 94 ? 2.550 2.114 -5.312 1.00 85.69 94 GLY A CA 1
ATOM 717 C C . GLY A 1 94 ? 2.864 1.350 -4.029 1.00 85.69 94 GLY A C 1
ATOM 718 O O . GLY A 1 94 ? 2.514 1.823 -2.954 1.00 85.69 94 GLY A O 1
ATOM 719 N N . VAL A 1 95 ? 3.503 0.177 -4.123 1.00 86.88 95 VAL A N 1
ATOM 720 C CA . VAL A 1 95 ? 3.968 -0.604 -2.958 1.00 86.88 95 VAL A CA 1
ATOM 721 C C . VAL A 1 95 ? 4.829 0.273 -2.064 1.00 86.88 95 VAL A C 1
ATOM 723 O O . VAL A 1 95 ? 4.461 0.488 -0.917 1.00 86.88 95 VAL A O 1
ATOM 726 N N . ILE A 1 96 ? 5.899 0.851 -2.612 1.00 82.94 96 ILE A N 1
ATOM 727 C CA . ILE A 1 96 ? 6.834 1.696 -1.865 1.00 82.94 96 ILE A CA 1
ATOM 728 C C . ILE A 1 96 ? 6.092 2.864 -1.208 1.00 82.94 96 ILE A C 1
ATOM 730 O O . ILE A 1 96 ? 6.257 3.103 -0.014 1.00 82.94 96 ILE A O 1
ATOM 734 N N . PHE A 1 97 ? 5.223 3.552 -1.955 1.00 86.06 97 PHE A N 1
ATOM 735 C CA . PHE A 1 97 ? 4.423 4.655 -1.423 1.00 86.06 97 PHE A CA 1
ATOM 736 C C . PHE A 1 97 ? 3.577 4.219 -0.221 1.00 86.06 97 PHE A C 1
ATOM 738 O O . PHE A 1 97 ? 3.674 4.804 0.858 1.00 86.06 97 PHE A O 1
ATOM 745 N N . PHE A 1 98 ? 2.775 3.165 -0.387 1.00 86.12 98 PHE A N 1
ATOM 746 C CA . PHE A 1 98 ? 1.873 2.669 0.649 1.00 86.12 98 PHE A CA 1
ATOM 747 C C . PHE A 1 98 ? 2.587 1.967 1.803 1.00 86.12 98 PHE A C 1
ATOM 749 O O . PHE A 1 98 ? 2.014 1.872 2.879 1.00 86.12 98 PHE A O 1
ATOM 756 N N . GLU A 1 99 ? 3.816 1.502 1.631 1.00 83.38 99 GLU A N 1
ATOM 757 C CA . GLU A 1 99 ? 4.602 0.907 2.710 1.00 83.38 99 GLU A CA 1
ATOM 758 C C . GLU A 1 99 ? 5.203 1.989 3.618 1.00 83.38 99 GLU A C 1
ATOM 760 O O . GLU A 1 99 ? 5.189 1.844 4.840 1.00 83.38 99 GLU A O 1
ATOM 765 N N . ILE A 1 100 ? 5.595 3.134 3.041 1.00 84.69 100 ILE A N 1
ATOM 766 C CA . ILE A 1 100 ? 6.038 4.318 3.794 1.00 84.69 100 ILE A CA 1
ATOM 767 C C . ILE A 1 100 ? 4.884 4.904 4.621 1.00 84.69 100 ILE A C 1
ATOM 769 O O . ILE A 1 100 ? 5.051 5.180 5.810 1.00 84.69 100 ILE A O 1
ATOM 773 N N . ILE A 1 101 ? 3.700 5.090 4.022 1.00 86.62 101 ILE A N 1
ATOM 774 C CA . ILE A 1 101 ? 2.563 5.723 4.720 1.00 86.62 101 ILE A CA 1
ATOM 775 C C . ILE A 1 101 ? 1.672 4.730 5.476 1.00 86.62 101 ILE A C 1
ATOM 777 O O . ILE A 1 101 ? 0.981 5.110 6.422 1.00 86.62 101 ILE A O 1
ATOM 781 N N . GLY A 1 102 ? 1.665 3.458 5.081 1.00 84.81 102 GLY A N 1
ATOM 782 C CA . GLY A 1 102 ? 0.692 2.467 5.538 1.00 84.81 102 GLY A CA 1
ATOM 783 C C . GLY A 1 102 ? 0.861 2.086 7.000 1.00 84.81 102 GLY A C 1
ATOM 784 O O . GLY A 1 102 ? -0.133 1.993 7.713 1.00 84.81 102 GLY A O 1
ATOM 785 N N . ALA A 1 103 ? 2.095 1.924 7.485 1.00 83.56 103 ALA A N 1
ATOM 786 C CA . ALA A 1 103 ? 2.343 1.604 8.891 1.00 83.56 103 ALA A CA 1
ATOM 787 C C . ALA A 1 103 ? 1.922 2.744 9.852 1.00 83.56 103 ALA A C 1
ATOM 789 O O . ALA A 1 103 ? 1.196 2.465 10.815 1.00 83.56 103 ALA A O 1
ATOM 790 N N . PRO A 1 104 ? 2.272 4.024 9.597 1.00 88.19 104 PRO A N 1
ATOM 791 C CA . PRO A 1 104 ? 1.728 5.153 10.355 1.00 88.19 104 PRO A CA 1
ATOM 792 C C . PRO A 1 104 ? 0.194 5.220 10.339 1.00 88.19 104 PRO A C 1
ATOM 794 O O . PRO A 1 104 ? -0.430 5.398 11.388 1.00 88.19 104 PRO A O 1
ATOM 797 N N . LEU A 1 105 ? -0.421 5.035 9.167 1.00 89.62 105 LEU A N 1
ATOM 798 C CA . LEU A 1 105 ? -1.875 5.088 8.997 1.00 89.62 105 LEU A CA 1
ATOM 799 C C . LEU A 1 105 ? -2.595 3.938 9.708 1.00 89.62 105 LEU A C 1
ATOM 801 O O . LEU A 1 105 ? -3.626 4.156 10.345 1.00 89.62 105 LEU A O 1
ATOM 805 N N . LEU A 1 106 ? -2.030 2.731 9.666 1.00 88.88 106 LEU A N 1
ATOM 806 C CA . LEU A 1 106 ? -2.530 1.574 10.402 1.00 88.88 106 LEU A CA 1
ATOM 807 C C . LEU A 1 106 ? -2.500 1.833 11.910 1.00 88.88 106 LEU A C 1
ATOM 809 O O . LEU A 1 106 ? -3.494 1.601 12.598 1.00 88.88 106 LEU A O 1
ATOM 813 N N . LYS A 1 107 ? -1.385 2.363 12.426 1.00 87.75 107 LYS A N 1
ATOM 814 C CA . LYS A 1 107 ? -1.262 2.722 13.844 1.00 87.75 107 LYS A CA 1
ATOM 815 C C . LYS A 1 107 ? -2.330 3.739 14.250 1.00 87.75 107 LYS A C 1
ATOM 817 O O . LYS A 1 107 ? -2.992 3.553 15.270 1.00 87.75 107 LYS A O 1
ATOM 822 N N . TRP A 1 108 ? -2.528 4.782 13.444 1.00 90.94 108 TRP A N 1
ATOM 823 C CA . TRP A 1 108 ? -3.578 5.778 13.669 1.00 90.94 108 TRP A CA 1
ATOM 824 C C . TRP A 1 108 ? -4.980 5.151 13.673 1.00 90.94 108 TRP A C 1
ATOM 826 O O . TRP A 1 108 ? -5.772 5.427 14.575 1.00 90.94 108 TRP A O 1
ATOM 836 N N . ALA A 1 109 ? -5.272 4.268 12.715 1.00 88.06 109 ALA A N 1
ATOM 837 C CA . ALA A 1 109 ? -6.567 3.604 12.606 1.00 88.06 109 ALA A CA 1
ATOM 838 C C . ALA A 1 109 ? -6.873 2.751 13.844 1.00 88.06 109 ALA A C 1
ATOM 840 O O . ALA A 1 109 ? -7.966 2.842 14.400 1.00 88.06 109 ALA A O 1
ATOM 841 N N . VAL A 1 110 ? -5.895 1.974 14.319 1.00 87.12 110 VAL A N 1
ATOM 842 C CA . VAL A 1 110 ? -6.035 1.141 15.524 1.00 87.12 110 VAL A CA 1
ATOM 843 C C . VAL A 1 110 ? -6.291 1.991 16.769 1.00 87.12 110 VAL A C 1
ATOM 845 O O . VAL A 1 110 ? -7.174 1.663 17.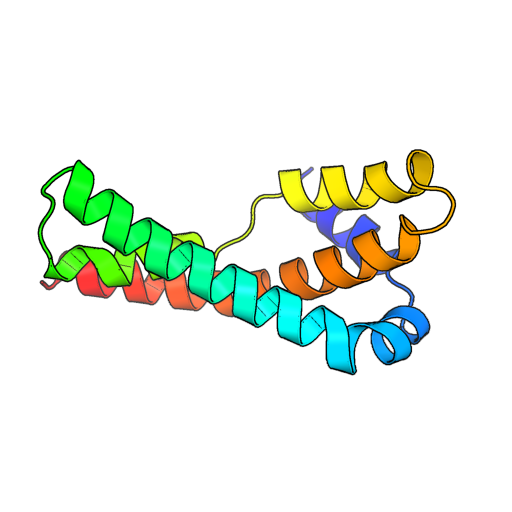559 1.00 87.12 110 VAL A O 1
ATOM 848 N N . ILE A 1 111 ? -5.562 3.098 16.941 1.00 89.56 111 ILE A N 1
ATOM 849 C CA . ILE A 1 111 ? -5.779 4.021 18.066 1.00 89.56 111 ILE A CA 1
ATOM 850 C C . ILE A 1 111 ? -7.198 4.592 18.017 1.00 89.56 111 ILE A C 1
ATOM 852 O O . ILE A 1 111 ? -7.892 4.610 19.030 1.00 89.56 111 ILE A O 1
ATOM 856 N N . LYS A 1 112 ? -7.656 5.009 16.834 1.00 86.94 112 LYS A N 1
ATOM 857 C CA . LYS A 1 112 ? -8.988 5.589 16.661 1.00 86.94 112 LYS A CA 1
ATOM 858 C C . LYS A 1 112 ? -10.112 4.588 16.936 1.00 86.94 112 LYS A C 1
ATOM 860 O O . LYS A 1 112 ? -11.121 4.980 17.508 1.00 86.94 112 LYS A O 1
ATOM 865 N N . MET A 1 113 ? -9.924 3.316 16.581 1.00 83.38 113 MET A N 1
ATOM 866 C CA . MET A 1 113 ? -10.882 2.246 16.889 1.00 83.38 113 MET A CA 1
ATOM 867 C C . MET A 1 113 ? -10.905 1.870 18.377 1.00 83.38 113 MET A C 1
ATOM 869 O O . MET A 1 113 ? -11.950 1.490 18.878 1.00 83.38 113 MET A O 1
ATOM 873 N N . LYS A 1 114 ? -9.788 1.997 19.109 1.00 78.00 114 LYS A N 1
ATOM 874 C CA . LYS A 1 114 ? -9.752 1.731 20.563 1.00 78.00 114 LYS A CA 1
ATOM 875 C C . LYS A 1 114 ? -10.418 2.814 21.421 1.00 78.00 114 LYS A C 1
ATOM 877 O O . LYS A 1 114 ? -10.753 2.533 22.566 1.00 78.00 114 LYS A O 1
ATOM 882 N N . ILE A 1 115 ? -10.520 4.043 20.914 1.00 62.91 115 ILE A N 1
ATOM 883 C CA . ILE A 1 115 ? -11.021 5.215 21.657 1.00 62.91 115 ILE A CA 1
ATOM 884 C C . ILE A 1 115 ? -12.496 5.529 21.311 1.00 62.91 115 ILE A C 1
ATOM 886 O O . ILE A 1 115 ? -13.128 6.319 22.010 1.00 62.91 115 ILE A O 1
ATOM 890 N N . GLY A 1 116 ? -13.040 4.953 20.231 1.00 54.69 116 GLY A N 1
ATOM 891 C CA . GLY A 1 116 ? -14.375 5.262 19.687 1.00 54.69 116 GLY A CA 1
ATOM 892 C C . GLY A 1 116 ? -15.494 4.343 20.154 1.00 54.69 116 GLY A C 1
ATOM 893 O O . GLY A 1 116 ? -16.656 4.824 20.089 1.00 54.69 116 GLY A O 1
#

Radius of gyration: 16.03 Å; chains: 1; bounding box: 40×25×46 Å

Foldseek 3Di:
DLVVLLVVLVVVQDPVLCVVQCPPPLVVVLVVLLCCLLVVLQVVCVVVVHDNQLSRLRSLLSLQDDPVLLVVLCVLVVVPVPCSSSSNNSSSSSNVVSNVVNVVSNVVSVVSVVVD

Sequence (116 aa):
MFILFLIVNGFALSFDLIKTVLIPSGLLFIISRGFGKISGGVLGNILTRMNRKEAFPIGISLLSQSTLTIYFAAHSKGFLLNYGEAIFAITMSGVIFFEIIGAPLLKWAVIKMKIG

Secondary structure (DSSP, 8-state):
-HHHHHHHHHHTS-HHHHHHHIIIIIHHHHHHHHHHHHHHHHHHHHHHT--HHHHHHHHHHTTSPPHHHHHHHHHHHHH-TTTHHHHHHHHHHHHHHHHHHHHHHHHHHHHHHHH-